Protein AF-A0AAW6XUI7-F1 (afdb_monomer_lite)

Organism: NCBI:txid2107999

InterPro domains:
  IPR001360 Glycoside hydrolase family 1 [PF00232] (3-90)
  IPR017853 Glycoside hydrolase superfamily [SSF51445] (2-89)

Secondary structure (DSSP, 8-state):
-HHHHHHHHHHHHHTT-SS-------------S-TT-HHHHHHHHHHHIIIIIHHHHHHHHSS--HHHHHHHHHTT-PPP--HHHHHHHH-

Structure (mmCIF, N/CA/C/O backbone):
data_AF-A0AAW6XUI7-F1
#
_entry.id   AF-A0AAW6XUI7-F1
#
loop_
_atom_site.group_PDB
_atom_site.id
_atom_site.type_symbol
_atom_site.label_atom_id
_atom_site.label_alt_id
_atom_site.label_comp_id
_atom_site.label_asym_id
_atom_site.label_entity_id
_atom_site.label_seq_id
_atom_site.pdbx_PDB_ins_code
_atom_site.Cartn_x
_atom_site.Cartn_y
_atom_site.Cartn_z
_atom_site.occupancy
_atom_site.B_iso_or_equiv
_atom_site.auth_seq_id
_atom_site.auth_comp_id
_atom_site.auth_asym_id
_atom_site.auth_atom_id
_atom_site.pdbx_PDB_model_num
ATOM 1 N N . GLU A 1 1 ? -8.781 -4.666 0.220 1.00 83.81 1 GLU A N 1
ATOM 2 C CA . GLU A 1 1 ? -9.250 -4.716 1.621 1.00 83.81 1 GLU A CA 1
ATOM 3 C C . GLU A 1 1 ? -9.276 -3.333 2.291 1.00 83.81 1 GLU A C 1
ATOM 5 O O . GLU A 1 1 ? -10.042 -3.167 3.232 1.00 83.81 1 GLU A O 1
ATOM 10 N N . ALA A 1 2 ? -8.546 -2.338 1.761 1.00 95.38 2 ALA A N 1
ATOM 11 C CA . ALA A 1 2 ? -8.523 -0.931 2.203 1.00 95.38 2 ALA A CA 1
ATOM 12 C C . ALA A 1 2 ? -9.846 -0.377 2.778 1.00 95.38 2 ALA A C 1
ATOM 14 O O . ALA A 1 2 ? -9.881 0.002 3.944 1.00 95.38 2 ALA A O 1
ATOM 15 N N . LEU A 1 3 ? -10.950 -0.397 2.016 1.00 97.00 3 LEU A N 1
ATOM 16 C CA . LEU A 1 3 ? -12.248 0.126 2.477 1.00 97.00 3 LEU A CA 1
ATOM 17 C C . LEU A 1 3 ? -12.758 -0.558 3.756 1.00 97.00 3 LEU A C 1
ATOM 19 O O . LEU A 1 3 ? -13.278 0.097 4.655 1.00 97.00 3 LEU A O 1
ATOM 23 N N . ALA A 1 4 ? -12.637 -1.885 3.837 1.00 97.00 4 ALA A N 1
ATOM 24 C CA . ALA A 1 4 ? -13.082 -2.635 5.006 1.00 97.00 4 ALA A CA 1
ATOM 25 C C . ALA A 1 4 ? -12.200 -2.332 6.225 1.00 97.00 4 ALA A C 1
ATOM 27 O O . ALA A 1 4 ? -12.724 -2.167 7.324 1.00 97.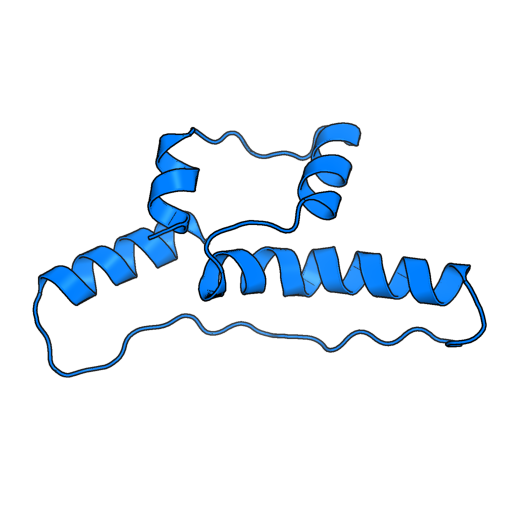00 4 ALA A O 1
ATOM 28 N N . SER A 1 5 ? -10.883 -2.208 6.017 1.00 97.44 5 SER A N 1
ATOM 29 C CA . SER A 1 5 ? -9.939 -1.811 7.065 1.00 97.44 5 SER A CA 1
ATOM 30 C C . SER A 1 5 ? -10.263 -0.417 7.603 1.00 97.44 5 SER A C 1
ATOM 32 O O . SER A 1 5 ? -10.407 -0.257 8.811 1.00 97.44 5 SER A O 1
ATOM 34 N N . ALA A 1 6 ? -10.459 0.567 6.720 1.00 97.69 6 ALA A N 1
ATOM 35 C CA . ALA A 1 6 ? -10.807 1.936 7.098 1.00 97.69 6 ALA A CA 1
ATOM 36 C C . ALA A 1 6 ? -12.118 1.993 7.902 1.00 97.69 6 ALA A C 1
ATOM 38 O O . ALA A 1 6 ? -12.158 2.558 8.992 1.00 97.69 6 ALA A O 1
ATOM 39 N N . LYS A 1 7 ? -13.168 1.290 7.449 1.00 97.81 7 LYS A N 1
ATOM 40 C CA . LYS A 1 7 ? -14.438 1.184 8.193 1.00 97.81 7 LYS A CA 1
ATOM 41 C C . LYS A 1 7 ? -14.262 0.556 9.576 1.00 97.81 7 LYS A C 1
ATOM 43 O O . LYS A 1 7 ? -14.855 1.033 10.541 1.00 97.81 7 LYS A O 1
ATOM 48 N N . ALA A 1 8 ? -13.468 -0.508 9.690 1.00 98.00 8 ALA A N 1
ATOM 49 C CA . ALA A 1 8 ? -13.214 -1.157 10.974 1.00 98.00 8 ALA A CA 1
ATOM 50 C C . ALA A 1 8 ? -12.458 -0.233 11.943 1.00 98.00 8 ALA A C 1
ATOM 52 O O . ALA A 1 8 ? -12.815 -0.162 13.119 1.00 98.00 8 ALA A O 1
ATOM 53 N N . ILE A 1 9 ? -11.465 0.506 11.442 1.00 96.88 9 ILE A N 1
ATOM 54 C CA . ILE A 1 9 ? -10.704 1.496 12.214 1.00 96.88 9 ILE A CA 1
ATOM 55 C C . ILE A 1 9 ? -11.617 2.635 12.681 1.00 96.88 9 ILE A C 1
ATOM 57 O O . ILE A 1 9 ? -11.620 2.958 13.868 1.00 96.88 9 ILE A O 1
ATOM 61 N N . ALA A 1 10 ? -12.455 3.181 11.795 1.00 96.56 10 ALA A N 1
ATOM 62 C CA . ALA A 1 10 ? -13.407 4.238 12.135 1.00 96.56 10 ALA A CA 1
ATOM 63 C C . ALA A 1 10 ? -14.376 3.803 13.249 1.00 96.56 10 ALA A C 1
ATOM 65 O O . ALA A 1 10 ? -14.578 4.522 14.232 1.00 96.56 10 ALA A O 1
ATOM 66 N N . VAL A 1 11 ? -14.925 2.586 13.148 1.00 98.06 11 VAL A N 1
ATOM 67 C CA . VAL A 1 11 ? -15.779 2.015 14.200 1.00 98.06 11 VAL A CA 1
ATOM 68 C C . VAL A 1 11 ? -15.001 1.852 15.504 1.00 98.06 11 VAL A C 1
ATOM 70 O O . VAL A 1 11 ? -15.493 2.279 16.545 1.00 98.06 11 VAL A O 1
ATOM 73 N N . TYR A 1 12 ? -13.788 1.299 15.468 1.00 98.12 12 TYR A N 1
ATOM 74 C CA . TYR A 1 12 ? -12.961 1.119 16.663 1.00 98.12 12 TYR A CA 1
ATOM 75 C C . TYR A 1 12 ? -12.669 2.449 17.377 1.00 98.12 12 TYR A C 1
ATOM 77 O O . TYR A 1 12 ? -12.854 2.546 18.591 1.00 98.12 12 TYR A O 1
ATOM 85 N N . HIS A 1 13 ? -12.297 3.496 16.636 1.00 95.81 13 HIS A N 1
ATOM 86 C CA . HIS A 1 13 ? -12.079 4.831 17.199 1.00 95.81 13 HIS A CA 1
ATOM 87 C C . HIS A 1 13 ? -13.360 5.419 17.807 1.00 95.81 13 HIS A C 1
ATOM 89 O O . HIS A 1 13 ? -13.302 6.008 18.884 1.00 95.81 13 HIS A O 1
ATOM 95 N N . SER A 1 14 ? -14.530 5.191 17.196 1.00 97.75 14 SER A N 1
ATOM 96 C CA . SER A 1 14 ? -15.813 5.663 17.744 1.00 97.75 14 SER A CA 1
ATOM 97 C C . SER A 1 14 ? -16.175 5.044 19.104 1.00 97.75 14 SER A C 1
ATOM 99 O O . SER A 1 14 ? -16.971 5.609 19.854 1.00 97.75 14 SER A O 1
ATOM 101 N N . MET A 1 15 ? -15.583 3.894 19.444 1.00 98.19 15 MET A N 1
ATOM 102 C CA . MET A 1 15 ? -15.832 3.188 20.702 1.00 98.19 15 MET A CA 1
ATOM 103 C C . MET A 1 15 ? -15.019 3.743 21.882 1.00 98.19 15 MET A C 1
ATOM 105 O O . MET A 1 15 ? -15.264 3.325 23.014 1.00 98.19 15 MET A O 1
ATOM 109 N N . ASN A 1 16 ? -14.071 4.665 21.652 1.00 96.50 16 ASN A N 1
ATOM 110 C CA . ASN A 1 16 ? -13.204 5.254 22.684 1.00 96.50 16 ASN A CA 1
ATOM 111 C C . ASN A 1 16 ? -12.506 4.205 23.578 1.00 96.50 16 ASN A C 1
ATOM 113 O O . ASN A 1 16 ? -12.434 4.347 24.801 1.00 96.50 16 ASN A O 1
ATOM 117 N N . LEU A 1 17 ? -12.015 3.125 22.966 1.00 97.19 17 LEU A N 1
ATOM 118 C CA . LEU A 1 17 ? -11.251 2.079 23.651 1.00 97.19 17 LEU A CA 1
ATOM 119 C C . LEU A 1 17 ? -9.786 2.503 23.838 1.00 97.19 17 LEU A C 1
ATOM 121 O O . LEU A 1 17 ? -9.279 3.359 23.122 1.00 97.19 17 LEU A O 1
ATOM 125 N N . SER A 1 18 ? -9.085 1.884 24.791 1.00 97.50 18 SER A N 1
ATOM 126 C CA . SER A 1 18 ? -7.697 2.244 25.131 1.00 97.50 18 SER A CA 1
ATOM 127 C C . SER A 1 18 ? -6.617 1.468 24.368 1.00 97.50 18 SER A C 1
ATOM 129 O O . SER A 1 18 ? -5.438 1.652 24.654 1.00 97.50 18 SER A O 1
ATOM 131 N N . GLY A 1 19 ? -6.990 0.538 23.486 1.00 97.62 19 GLY A N 1
ATOM 132 C CA . GLY A 1 19 ? -6.033 -0.247 22.699 1.00 97.62 19 GLY A CA 1
ATOM 133 C C . GLY A 1 19 ? -5.687 0.406 21.359 1.00 97.62 19 GLY A C 1
ATOM 134 O O . GLY A 1 19 ? -6.283 1.412 20.977 1.00 97.62 19 GLY A O 1
ATOM 135 N N . GLU A 1 20 ? -4.808 -0.241 20.606 1.00 97.69 20 GLU A N 1
ATOM 136 C CA . GLU A 1 20 ? -4.413 0.167 19.256 1.00 97.69 20 GLU A CA 1
ATOM 137 C C . GLU A 1 20 ? -5.041 -0.758 18.202 1.00 97.69 20 GLU A C 1
ATOM 139 O O . GLU A 1 20 ? -5.244 -1.950 18.446 1.00 97.69 20 GLU A O 1
ATOM 144 N N . ILE A 1 21 ? -5.335 -0.210 17.022 1.00 97.19 21 ILE A N 1
ATOM 145 C CA . ILE A 1 21 ? -5.843 -0.952 15.866 1.00 97.19 21 ILE A CA 1
ATOM 146 C C . ILE A 1 21 ? -5.004 -0.620 14.634 1.00 97.19 21 ILE A C 1
ATOM 148 O O . ILE A 1 21 ? -4.544 0.506 14.460 1.00 97.19 21 ILE A O 1
ATOM 152 N N . GLY A 1 22 ? -4.812 -1.604 13.763 1.00 94.75 22 GLY A N 1
ATOM 153 C CA . GLY A 1 22 ? -4.102 -1.422 12.508 1.00 94.75 22 GLY A CA 1
ATOM 154 C C . GLY A 1 22 ? -4.184 -2.662 11.632 1.00 94.75 22 GLY A C 1
ATOM 155 O O . GLY A 1 22 ? -4.782 -3.674 12.007 1.00 94.75 22 GLY A O 1
ATOM 156 N N . ILE A 1 23 ? -3.564 -2.571 10.461 1.00 94.75 23 ILE A N 1
ATOM 157 C CA . ILE A 1 23 ? -3.466 -3.664 9.498 1.00 94.75 23 ILE A CA 1
ATOM 158 C C . ILE A 1 23 ? -2.042 -4.220 9.436 1.00 94.75 23 ILE A C 1
ATOM 160 O O . ILE A 1 23 ? -1.067 -3.489 9.605 1.00 94.75 23 ILE A O 1
ATOM 164 N N . ILE A 1 24 ? -1.924 -5.522 9.171 1.00 95.38 24 ILE A N 1
ATOM 165 C CA . ILE A 1 24 ? -0.647 -6.198 8.935 1.00 95.38 24 ILE A CA 1
ATOM 166 C C . ILE A 1 24 ? -0.514 -6.498 7.446 1.00 95.38 24 ILE A C 1
ATOM 168 O O . ILE A 1 24 ? -1.373 -7.159 6.866 1.00 95.38 24 ILE A O 1
ATOM 172 N N . LEU A 1 25 ? 0.587 -6.042 6.849 1.00 94.56 25 LEU A N 1
ATOM 173 C CA . LEU A 1 25 ? 0.904 -6.242 5.437 1.00 94.56 25 LEU A CA 1
ATOM 174 C C . LEU A 1 25 ? 2.183 -7.074 5.288 1.00 94.56 25 LEU A C 1
ATOM 176 O O . LEU A 1 25 ? 3.189 -6.813 5.948 1.00 94.56 25 LEU A O 1
ATOM 180 N N . ASN A 1 26 ? 2.170 -8.053 4.384 1.00 94.38 26 ASN A N 1
ATOM 181 C CA . ASN A 1 26 ? 3.331 -8.877 4.035 1.00 94.38 26 ASN A CA 1
ATOM 182 C C . ASN A 1 26 ? 4.243 -8.162 3.020 1.00 94.38 26 ASN A C 1
ATOM 184 O O . ASN A 1 26 ? 4.387 -8.589 1.874 1.00 94.38 26 ASN A O 1
ATOM 188 N N . LEU A 1 27 ? 4.850 -7.051 3.440 1.00 93.38 27 LEU A N 1
ATOM 189 C CA . LEU A 1 27 ? 5.68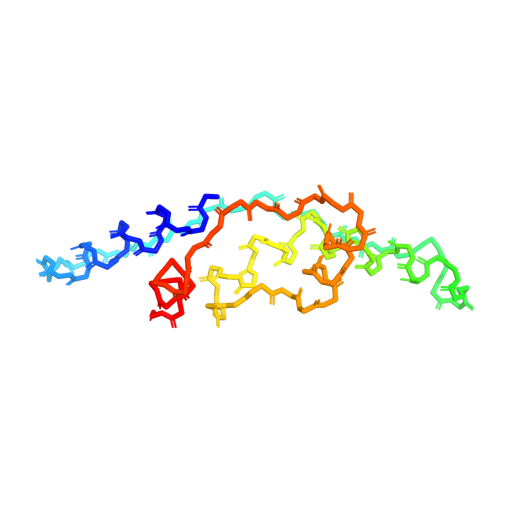2 -6.227 2.562 1.00 93.38 27 LEU A CA 1
ATOM 190 C C . LEU A 1 27 ? 6.896 -7.005 2.041 1.00 93.38 27 LEU A C 1
ATOM 192 O O . LEU A 1 27 ? 7.641 -7.610 2.811 1.00 93.38 27 LEU A O 1
ATOM 196 N N . THR A 1 28 ? 7.110 -6.939 0.728 1.00 92.75 28 THR A N 1
ATOM 197 C CA . THR A 1 28 ? 8.255 -7.561 0.052 1.00 92.75 28 THR A CA 1
ATOM 198 C C . THR A 1 28 ? 9.099 -6.464 -0.594 1.00 92.75 28 THR A C 1
ATOM 200 O O . THR A 1 28 ? 8.731 -5.971 -1.665 1.00 92.75 28 THR A O 1
ATOM 203 N N . PRO A 1 29 ? 10.209 -6.032 0.037 1.00 93.38 29 PRO A N 1
ATOM 204 C CA . PRO A 1 29 ? 11.078 -5.006 -0.528 1.00 93.38 29 PRO A CA 1
ATOM 205 C C . PRO A 1 29 ? 11.512 -5.366 -1.949 1.00 93.38 29 PRO A C 1
ATOM 207 O O . PRO A 1 29 ? 11.973 -6.478 -2.206 1.00 93.38 29 PRO A O 1
ATOM 210 N N . THR A 1 30 ? 11.338 -4.426 -2.874 1.00 96.38 30 THR A N 1
ATOM 211 C CA . THR A 1 30 ? 11.652 -4.623 -4.291 1.00 96.38 30 THR A CA 1
ATOM 212 C C . THR A 1 30 ? 12.905 -3.838 -4.651 1.00 96.38 30 THR A C 1
ATOM 214 O O . THR A 1 30 ? 12.991 -2.644 -4.371 1.00 96.38 30 THR A O 1
ATOM 217 N N . TYR A 1 31 ? 13.862 -4.506 -5.293 1.00 96.75 31 TYR A N 1
ATOM 218 C CA . TYR A 1 31 ? 15.118 -3.913 -5.748 1.00 96.75 31 TYR A CA 1
ATOM 219 C C . TYR A 1 31 ? 15.291 -4.159 -7.251 1.00 96.75 31 TYR A C 1
ATOM 221 O O . TYR A 1 31 ? 14.972 -5.260 -7.714 1.00 96.75 31 TYR A O 1
ATOM 229 N N . PRO A 1 32 ? 15.785 -3.175 -8.024 1.00 97.75 32 PRO A N 1
ATOM 230 C CA . PRO A 1 32 ? 16.188 -3.423 -9.400 1.00 97.75 32 PRO A CA 1
ATOM 231 C C . PRO A 1 32 ? 17.381 -4.376 -9.425 1.00 97.75 32 PRO A C 1
ATOM 233 O O . PRO A 1 32 ? 18.177 -4.425 -8.487 1.00 97.75 32 PRO A O 1
ATOM 236 N N . ARG A 1 33 ? 17.518 -5.132 -10.515 1.00 97.94 33 ARG A N 1
ATOM 237 C CA . ARG A 1 33 ? 18.691 -5.987 -10.713 1.00 97.94 33 ARG A CA 1
ATOM 238 C C . ARG A 1 33 ? 19.963 -5.149 -10.897 1.00 97.94 33 ARG A C 1
ATOM 240 O O . ARG A 1 33 ? 20.991 -5.504 -10.329 1.00 97.94 33 ARG A O 1
ATOM 247 N N . ASP A 1 34 ? 19.880 -4.074 -11.677 1.00 98.06 34 ASP A N 1
ATOM 248 C CA . ASP A 1 34 ? 20.921 -3.061 -11.855 1.00 98.06 34 ASP A CA 1
ATOM 249 C C . ASP A 1 34 ? 20.305 -1.663 -11.687 1.00 98.06 34 ASP A C 1
ATOM 251 O O . ASP A 1 34 ? 19.362 -1.294 -12.384 1.00 98.06 34 ASP A O 1
ATOM 255 N N . GLU A 1 35 ? 20.827 -0.875 -10.748 1.00 97.69 35 GLU A N 1
ATOM 256 C CA . GLU A 1 35 ? 20.346 0.482 -10.463 1.00 97.69 35 GLU A CA 1
ATOM 257 C C . GLU A 1 35 ? 20.728 1.511 -11.538 1.00 97.69 35 GLU A C 1
ATOM 259 O O . GLU A 1 35 ? 20.123 2.581 -11.614 1.00 97.69 35 GLU A O 1
ATOM 264 N N . HIS A 1 36 ? 21.709 1.198 -12.387 1.00 98.06 36 HIS A N 1
ATOM 265 C CA . HIS A 1 36 ? 22.115 2.038 -13.513 1.00 98.06 36 HIS A CA 1
ATOM 266 C C . HIS A 1 36 ? 21.368 1.688 -14.806 1.00 98.06 36 HIS A C 1
ATOM 268 O O . HIS A 1 36 ? 21.474 2.415 -15.796 1.00 98.06 36 HIS A O 1
ATOM 274 N N . ASN A 1 37 ? 20.595 0.597 -14.809 1.00 98.50 37 ASN A N 1
ATOM 275 C CA . ASN A 1 37 ? 19.749 0.209 -15.926 1.00 98.50 37 ASN A CA 1
ATOM 276 C C . ASN A 1 37 ? 18.325 0.755 -15.742 1.00 98.50 37 ASN A C 1
ATOM 278 O O . ASN A 1 37 ? 17.579 0.337 -14.858 1.00 98.50 37 ASN A O 1
ATOM 282 N N . GLU A 1 38 ? 17.913 1.663 -16.625 1.00 98.50 38 GLU A N 1
ATOM 283 C CA . GLU A 1 38 ? 16.606 2.321 -16.535 1.00 98.50 38 GLU A CA 1
ATOM 284 C C . GLU A 1 38 ? 15.420 1.339 -16.623 1.00 98.50 38 GLU A C 1
ATOM 286 O O . GLU A 1 38 ? 14.407 1.522 -15.944 1.00 98.50 38 GLU A O 1
ATOM 291 N N . ALA A 1 39 ? 15.534 0.273 -17.421 1.00 98.44 39 ALA A N 1
ATOM 292 C CA . ALA A 1 39 ? 14.472 -0.723 -17.549 1.00 98.44 39 ALA A CA 1
ATOM 293 C C . ALA A 1 39 ? 14.299 -1.532 -16.254 1.00 98.44 39 ALA A C 1
ATOM 295 O O . ALA A 1 39 ? 13.164 -1.754 -15.827 1.00 98.44 39 ALA A O 1
ATOM 296 N N . ASP A 1 40 ? 15.401 -1.904 -15.597 1.00 98.50 40 ASP A N 1
ATOM 297 C CA . ASP A 1 40 ? 15.371 -2.616 -14.314 1.00 98.50 40 ASP A CA 1
ATOM 298 C C . ASP A 1 40 ? 14.778 -1.737 -13.202 1.00 98.50 40 ASP A C 1
ATOM 300 O O . ASP A 1 40 ? 13.946 -2.204 -12.419 1.00 98.50 40 ASP A O 1
ATOM 304 N N . VAL A 1 41 ? 15.141 -0.450 -13.161 1.00 98.44 41 VAL A N 1
ATOM 305 C CA . VAL A 1 41 ? 14.583 0.527 -12.209 1.00 98.44 41 VAL A CA 1
ATOM 306 C C . VAL A 1 41 ? 13.081 0.716 -12.420 1.00 98.44 41 VAL A C 1
ATOM 308 O O . VAL A 1 41 ? 12.310 0.691 -11.457 1.00 98.44 41 VAL A O 1
ATOM 311 N N . ASN A 1 42 ? 12.638 0.858 -13.669 1.00 97.94 42 ASN A N 1
ATOM 312 C CA . ASN A 1 42 ? 11.219 1.007 -13.985 1.00 97.94 42 ASN A CA 1
ATOM 313 C C . ASN A 1 42 ? 10.417 -0.258 -13.644 1.00 97.94 42 ASN A C 1
ATOM 315 O O . ASN A 1 42 ? 9.320 -0.153 -13.088 1.00 97.94 42 ASN A O 1
ATOM 319 N N . ALA A 1 43 ? 10.970 -1.445 -13.908 1.00 97.75 43 ALA A N 1
ATOM 320 C CA . ALA A 1 43 ? 10.353 -2.712 -13.527 1.00 97.75 43 ALA A CA 1
ATOM 321 C C . ALA A 1 43 ? 10.227 -2.846 -12.000 1.00 97.75 43 ALA A C 1
ATOM 323 O O . ALA A 1 43 ? 9.153 -3.182 -11.498 1.00 97.75 43 ALA A O 1
ATOM 324 N N . ALA A 1 44 ? 11.284 -2.515 -11.252 1.00 98.06 44 ALA A N 1
ATOM 325 C CA . ALA A 1 44 ? 11.263 -2.525 -9.791 1.00 98.06 44 ALA A CA 1
ATOM 326 C C . ALA A 1 44 ? 10.227 -1.545 -9.222 1.00 98.06 44 ALA A C 1
ATOM 328 O O . ALA A 1 44 ? 9.457 -1.909 -8.335 1.00 98.06 44 ALA A O 1
ATOM 329 N N . LYS A 1 45 ? 10.145 -0.324 -9.769 1.00 97.69 45 LYS A N 1
ATOM 330 C CA . LYS A 1 45 ? 9.139 0.669 -9.366 1.00 97.69 45 LYS A CA 1
ATOM 331 C C . LYS A 1 45 ? 7.715 0.162 -9.590 1.00 97.69 45 LYS A C 1
ATOM 333 O O . LYS A 1 45 ? 6.857 0.359 -8.734 1.00 97.69 45 LYS A O 1
ATOM 338 N N . PHE A 1 46 ? 7.457 -0.482 -10.727 1.00 97.75 46 PHE A N 1
ATOM 339 C CA . PHE A 1 46 ? 6.143 -1.048 -11.016 1.00 97.75 46 PHE A CA 1
ATOM 340 C C . PHE A 1 46 ? 5.775 -2.163 -10.031 1.00 97.75 46 PHE A C 1
ATOM 342 O O . PHE A 1 46 ? 4.683 -2.148 -9.466 1.00 97.75 46 PHE A O 1
ATOM 349 N N . VAL A 1 47 ? 6.694 -3.101 -9.788 1.00 97.38 47 VAL A N 1
ATOM 350 C CA . VAL A 1 47 ? 6.473 -4.222 -8.864 1.00 97.38 47 VAL A CA 1
ATOM 351 C C . VAL A 1 47 ? 6.277 -3.727 -7.428 1.00 97.38 47 VAL A C 1
ATOM 353 O O . VAL A 1 47 ? 5.341 -4.184 -6.776 1.00 97.38 47 VAL A O 1
ATOM 356 N N . ASP A 1 48 ? 7.060 -2.746 -6.957 1.00 97.94 48 ASP A N 1
ATOM 357 C CA . ASP A 1 48 ? 6.838 -2.110 -5.645 1.00 97.94 48 ASP A CA 1
ATOM 358 C C . ASP A 1 48 ? 5.454 -1.452 -5.574 1.00 97.94 48 ASP A C 1
ATOM 360 O O . ASP A 1 48 ? 4.719 -1.611 -4.597 1.00 97.94 48 ASP A O 1
ATOM 364 N N . GLY A 1 49 ? 5.070 -0.754 -6.645 1.00 97.44 49 GLY A N 1
ATOM 365 C CA . GLY A 1 49 ? 3.751 -0.157 -6.803 1.00 97.44 49 GLY A CA 1
ATOM 366 C C . GLY A 1 49 ? 2.619 -1.162 -6.658 1.00 97.44 49 GLY A C 1
ATOM 367 O O . GLY A 1 49 ? 1.685 -0.952 -5.883 1.00 97.44 49 GLY A O 1
ATOM 368 N N . PHE A 1 50 ? 2.721 -2.265 -7.390 1.00 95.69 50 PHE A N 1
ATOM 369 C CA . PHE A 1 50 ? 1.698 -3.295 -7.470 1.00 95.69 50 PHE A CA 1
ATOM 370 C C . PHE A 1 50 ? 1.602 -4.137 -6.191 1.00 95.69 50 PHE A C 1
ATOM 372 O O . PHE A 1 50 ? 0.508 -4.316 -5.665 1.00 95.69 50 PHE A O 1
ATOM 379 N N . PHE A 1 51 ? 2.729 -4.626 -5.665 1.00 95.12 51 PHE A N 1
ATOM 380 C CA . PHE A 1 51 ? 2.741 -5.540 -4.518 1.00 95.12 51 PHE A CA 1
ATOM 381 C C . PHE A 1 51 ? 2.688 -4.838 -3.162 1.00 95.12 51 PHE A C 1
ATOM 383 O O . PHE A 1 51 ? 2.088 -5.378 -2.237 1.00 95.12 51 PHE A O 1
ATOM 390 N N . ASN A 1 52 ? 3.301 -3.659 -3.023 1.00 96.75 52 ASN A N 1
ATOM 391 C CA . ASN A 1 52 ? 3.427 -2.997 -1.724 1.00 96.75 52 ASN A CA 1
ATOM 392 C C . ASN A 1 52 ? 2.584 -1.723 -1.656 1.00 96.75 52 ASN A C 1
ATOM 394 O O . ASN A 1 52 ? 1.684 -1.611 -0.825 1.00 96.75 52 ASN A O 1
ATOM 398 N N . ARG A 1 53 ? 2.858 -0.744 -2.528 1.00 97.38 53 ARG A N 1
ATOM 399 C CA . ARG A 1 53 ? 2.290 0.612 -2.407 1.00 97.38 53 ARG A CA 1
ATOM 400 C C . ARG A 1 53 ? 0.783 0.643 -2.602 1.00 97.38 53 ARG A C 1
ATOM 402 O O . ARG A 1 53 ? 0.120 1.421 -1.932 1.00 97.38 53 ARG A O 1
ATOM 409 N N . SER A 1 54 ? 0.234 -0.216 -3.457 1.00 96.56 54 SER A N 1
ATOM 410 C CA . SER A 1 54 ? -1.216 -0.294 -3.686 1.00 96.56 54 SER A CA 1
ATOM 411 C C . SER A 1 54 ? -2.016 -0.723 -2.445 1.00 96.56 54 SER A C 1
ATOM 413 O O . SER A 1 54 ? -3.222 -0.504 -2.414 1.00 96.56 54 SER A O 1
ATOM 415 N N . PHE A 1 55 ? -1.357 -1.275 -1.419 1.00 96.19 55 PHE A N 1
ATOM 416 C CA . PHE A 1 55 ? -1.962 -1.640 -0.131 1.00 96.19 55 PHE A CA 1
ATOM 417 C C . PHE A 1 55 ? -1.477 -0.737 1.006 1.00 96.19 55 PHE A C 1
ATOM 4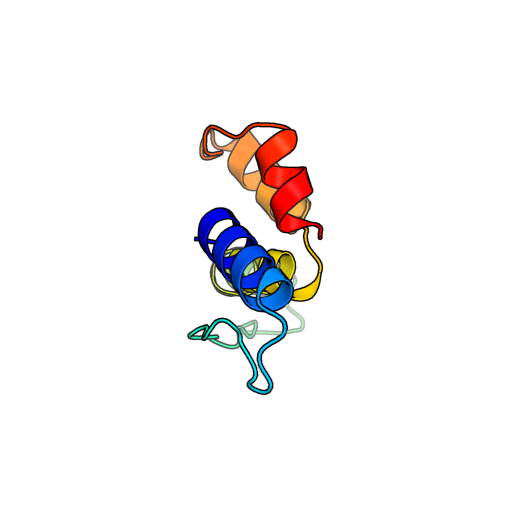19 O O . PHE A 1 55 ? -2.263 -0.297 1.840 1.00 96.19 55 PHE A O 1
ATOM 426 N N . LEU A 1 56 ? -0.180 -0.422 1.020 1.00 96.56 56 LEU A N 1
ATOM 427 C CA . LEU A 1 56 ? 0.430 0.392 2.063 1.00 96.56 56 LEU A CA 1
ATOM 428 C C . LEU A 1 56 ? -0.019 1.853 1.995 1.00 96.56 56 LEU A C 1
ATOM 430 O O . LEU A 1 56 ? -0.386 2.418 3.019 1.00 96.56 56 LEU A O 1
ATOM 434 N N . ASP A 1 57 ? -0.001 2.469 0.810 1.00 97.75 57 ASP A N 1
ATOM 435 C CA . ASP A 1 57 ? -0.327 3.888 0.663 1.00 97.75 57 ASP A CA 1
ATOM 436 C C . ASP A 1 57 ? -1.779 4.210 1.060 1.00 97.75 57 ASP A C 1
ATOM 438 O O . ASP A 1 57 ? -1.944 5.145 1.839 1.00 97.75 57 ASP A O 1
ATOM 442 N N . PRO A 1 58 ? -2.830 3.459 0.667 1.00 97.06 58 PRO A N 1
ATOM 443 C CA . PRO A 1 58 ? -4.167 3.733 1.190 1.00 97.06 58 PRO A CA 1
ATOM 444 C C . PRO A 1 58 ? -4.266 3.509 2.706 1.00 97.06 58 PRO A C 1
ATOM 446 O O . PRO A 1 58 ? -4.989 4.242 3.363 1.00 97.06 58 PRO A O 1
ATOM 449 N N . ALA A 1 59 ? -3.515 2.564 3.283 1.00 96.12 59 ALA A N 1
ATOM 450 C CA . ALA A 1 59 ? -3.548 2.305 4.724 1.00 96.12 59 ALA A CA 1
ATOM 451 C C . ALA A 1 59 ? -2.871 3.397 5.576 1.00 96.12 59 ALA A C 1
ATOM 453 O O . ALA A 1 59 ? -3.226 3.552 6.740 1.00 96.12 59 ALA A O 1
ATOM 454 N N . VAL A 1 60 ? -1.884 4.124 5.033 1.00 95.69 60 VAL A N 1
ATOM 455 C CA . VAL A 1 60 ? -1.094 5.112 5.804 1.00 95.69 60 VAL A CA 1
ATOM 456 C C . VAL A 1 60 ? -1.204 6.550 5.296 1.00 95.69 60 VAL A C 1
ATOM 458 O O . VAL A 1 60 ? -0.896 7.479 6.036 1.00 95.69 60 VAL A O 1
ATOM 461 N N . LYS A 1 61 ? -1.598 6.745 4.035 1.00 97.12 61 LYS A N 1
ATOM 462 C CA . LYS A 1 61 ? -1.774 8.058 3.388 1.00 97.12 61 LYS A CA 1
ATOM 463 C C . LYS A 1 61 ? -3.217 8.323 2.964 1.00 97.12 61 LYS A C 1
ATOM 465 O O . LYS A 1 61 ? -3.504 9.427 2.516 1.00 97.12 61 LYS A O 1
ATOM 470 N N . GLY A 1 62 ? -4.088 7.315 3.013 1.00 96.88 62 GLY A N 1
ATOM 471 C CA . GLY A 1 62 ? -5.490 7.457 2.633 1.00 96.88 62 GLY A CA 1
ATOM 472 C C . GLY A 1 62 ? -5.752 7.561 1.127 1.00 96.88 62 GLY A C 1
ATOM 473 O O . GLY A 1 62 ? -6.868 7.853 0.707 1.00 96.88 62 GLY A O 1
ATOM 474 N N . HIS A 1 63 ? -4.749 7.319 0.277 1.00 96.94 63 HIS A N 1
ATOM 475 C CA . HIS A 1 63 ? -4.928 7.338 -1.174 1.00 96.94 63 HIS A CA 1
ATOM 476 C C . HIS A 1 63 ? -4.063 6.293 -1.883 1.00 96.94 63 HIS A C 1
ATOM 478 O O . HIS A 1 63 ? -2.97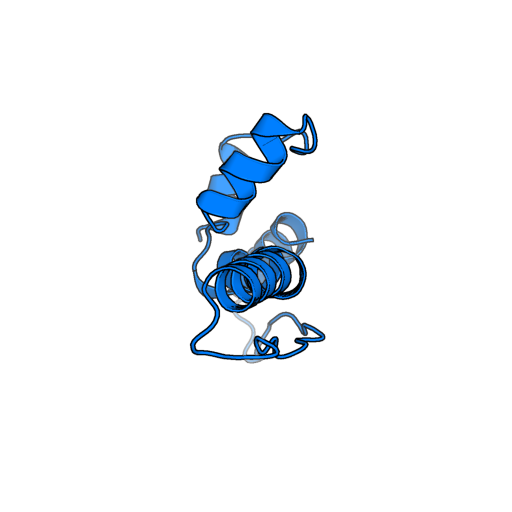7 5.925 -1.434 1.00 96.94 63 HIS A O 1
ATOM 484 N N . PHE A 1 64 ? -4.539 5.829 -3.037 1.00 97.50 64 PHE A N 1
ATOM 485 C CA . PHE A 1 64 ? -3.789 4.908 -3.888 1.00 97.50 64 PHE A CA 1
ATOM 486 C C . PHE A 1 64 ? -2.685 5.644 -4.669 1.00 97.50 64 PHE A C 1
ATOM 488 O O . PHE A 1 64 ? -2.813 6.845 -4.936 1.00 97.50 64 PHE A O 1
ATOM 495 N N . PRO A 1 65 ? -1.607 4.954 -5.088 1.00 97.81 65 PRO A N 1
ATOM 496 C CA . PRO A 1 65 ? -0.603 5.547 -5.965 1.00 97.81 65 PRO A CA 1
ATOM 497 C C . PRO A 1 65 ? -1.201 5.877 -7.339 1.00 97.81 65 PRO A C 1
ATOM 499 O O . PRO A 1 65 ? -1.650 4.984 -8.059 1.00 97.81 65 PRO A O 1
ATOM 502 N N . GLU A 1 66 ? -1.159 7.147 -7.743 1.00 97.38 66 GLU A N 1
ATOM 503 C CA . GLU A 1 66 ? -1.806 7.622 -8.979 1.00 97.38 66 GLU A CA 1
ATOM 504 C C . GLU A 1 66 ? -1.335 6.875 -10.233 1.00 97.38 66 GLU A C 1
ATOM 506 O O . GLU A 1 66 ? -2.140 6.526 -11.095 1.00 97.38 66 GLU A O 1
ATOM 511 N N . TYR A 1 67 ? -0.037 6.567 -10.321 1.00 97.44 67 TYR A N 1
ATOM 512 C CA . TYR A 1 67 ? 0.523 5.837 -11.461 1.00 97.44 67 TYR A CA 1
ATOM 513 C C . TYR A 1 67 ? 0.000 4.396 -11.556 1.00 97.44 67 TYR A C 1
ATOM 515 O O . TYR A 1 67 ? -0.149 3.880 -12.662 1.00 97.44 67 TYR A O 1
ATOM 523 N N . MET A 1 68 ? -0.329 3.763 -10.424 1.00 97.88 68 MET A N 1
ATOM 524 C CA . MET A 1 68 ? -0.935 2.429 -10.407 1.00 97.88 68 MET A CA 1
ATOM 525 C C . MET A 1 68 ? -2.412 2.484 -10.789 1.00 97.88 68 MET A C 1
ATOM 527 O O . MET A 1 68 ? -2.870 1.630 -11.543 1.00 97.88 68 MET A O 1
ATOM 531 N N . VAL A 1 69 ? -3.140 3.515 -10.344 1.00 97.06 69 VAL A N 1
ATOM 532 C CA . VAL A 1 69 ? -4.533 3.756 -10.762 1.00 97.06 69 VAL A CA 1
ATOM 533 C C . VAL A 1 69 ? -4.603 3.998 -12.271 1.00 97.06 69 VAL A C 1
ATOM 535 O O . VAL A 1 69 ? -5.426 3.394 -12.957 1.00 97.06 69 VAL A O 1
ATOM 538 N N . ALA A 1 70 ? -3.712 4.837 -12.807 1.00 97.75 70 ALA A N 1
ATOM 539 C CA . ALA A 1 70 ? -3.626 5.108 -14.239 1.00 97.75 70 ALA A CA 1
ATOM 540 C C . ALA A 1 70 ? -3.286 3.843 -15.041 1.00 97.75 70 ALA A C 1
ATOM 542 O O . ALA A 1 70 ? -3.932 3.572 -16.054 1.00 97.75 70 ALA A O 1
ATOM 543 N N . TRP A 1 71 ? -2.322 3.045 -14.569 1.00 97.75 71 TRP A N 1
ATOM 544 C CA . TRP A 1 71 ? -1.973 1.770 -15.193 1.00 97.75 71 TRP A CA 1
ATOM 545 C C . TRP A 1 71 ? -3.149 0.788 -15.180 1.00 97.75 71 TRP A C 1
ATOM 547 O O . TRP A 1 71 ? -3.493 0.246 -16.227 1.00 97.75 71 TRP A O 1
ATOM 557 N N . ALA A 1 72 ? -3.816 0.599 -14.040 1.00 97.31 72 ALA A N 1
ATOM 558 C CA . ALA A 1 72 ? -4.964 -0.300 -13.938 1.00 97.31 72 ALA A CA 1
ATOM 559 C C . ALA A 1 72 ? -6.107 0.148 -14.859 1.00 97.31 72 ALA A C 1
ATOM 561 O O . ALA A 1 72 ? -6.708 -0.680 -15.537 1.00 97.31 72 ALA A O 1
ATOM 562 N N . LYS A 1 73 ? -6.358 1.461 -14.954 1.00 97.19 73 LYS A N 1
ATOM 563 C CA . LYS A 1 73 ? -7.370 2.027 -15.854 1.00 97.19 73 LYS A CA 1
ATOM 564 C C . LYS A 1 73 ? -7.059 1.747 -17.318 1.00 97.19 73 LYS A C 1
ATOM 566 O O . LYS A 1 73 ? -7.949 1.361 -18.060 1.00 97.19 73 LYS A O 1
ATOM 571 N N . ALA A 1 74 ? -5.807 1.943 -17.726 1.00 98.06 74 ALA A N 1
ATOM 572 C CA . ALA A 1 74 ? -5.371 1.708 -19.101 1.00 98.06 74 ALA A CA 1
ATOM 573 C C . ALA A 1 74 ? -5.446 0.228 -19.519 1.00 98.06 74 ALA A C 1
ATOM 575 O O . ALA A 1 74 ? -5.394 -0.062 -20.710 1.00 98.06 74 ALA A O 1
ATOM 576 N N . ASN A 1 75 ? -5.550 -0.687 -18.551 1.00 97.88 75 ASN A N 1
ATOM 577 C CA . ASN A 1 75 ? -5.647 -2.129 -18.768 1.00 97.88 75 ASN A CA 1
ATOM 578 C C . ASN A 1 75 ? -7.038 -2.694 -18.426 1.00 97.88 75 ASN A C 1
ATOM 580 O O . ASN A 1 75 ? -7.180 -3.911 -18.356 1.00 97.88 75 ASN A O 1
ATOM 584 N N . ASP A 1 76 ? -8.043 -1.845 -18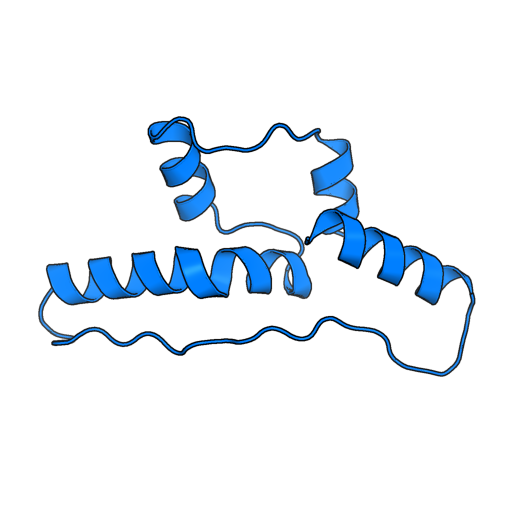.177 1.00 97.44 76 ASP A N 1
ATOM 585 C CA . ASP A 1 76 ? -9.398 -2.258 -17.778 1.00 97.44 76 ASP A CA 1
ATOM 586 C C . ASP A 1 76 ? -9.431 -3.149 -16.512 1.00 97.44 76 ASP A C 1
ATOM 588 O O . ASP A 1 76 ? -10.254 -4.052 -16.373 1.00 97.44 76 ASP A O 1
ATOM 592 N N . LEU A 1 77 ? -8.523 -2.884 -15.563 1.00 96.62 77 LEU A N 1
ATOM 593 C CA . LEU A 1 77 ? -8.367 -3.619 -14.298 1.00 96.62 77 LEU A CA 1
ATOM 594 C C . LEU A 1 77 ? -8.842 -2.835 -13.065 1.00 96.62 77 LEU A C 1
ATOM 596 O O . LEU A 1 77 ? -8.654 -3.296 -11.937 1.00 96.62 77 LEU A O 1
ATOM 600 N N . LEU A 1 78 ? -9.406 -1.635 -13.240 1.00 94.62 78 LEU A N 1
ATOM 601 C CA . LEU A 1 78 ? -9.927 -0.884 -12.098 1.00 94.62 78 LEU A CA 1
ATOM 602 C C . LEU A 1 78 ? -11.177 -1.564 -11.525 1.00 94.62 78 LEU A C 1
ATOM 604 O O . LEU A 1 78 ? -12.085 -1.901 -12.285 1.00 94.62 78 LEU A O 1
ATOM 608 N N . PRO A 1 79 ? -11.259 -1.726 -10.193 1.00 92.31 79 PRO A N 1
ATOM 609 C CA . PRO A 1 79 ? -12.480 -2.188 -9.559 1.00 92.31 79 PRO A CA 1
ATOM 610 C C . PRO A 1 79 ? -13.578 -1.124 -9.657 1.00 92.31 79 PRO A C 1
ATOM 612 O O . PRO A 1 79 ? -13.303 0.073 -9.771 1.00 92.31 79 PRO A O 1
ATOM 615 N N . GLU A 1 80 ? -14.828 -1.563 -9.541 1.00 93.69 80 GLU A N 1
ATOM 616 C CA . GLU A 1 80 ? -15.948 -0.656 -9.313 1.00 93.69 80 GLU A CA 1
ATOM 617 C C . GLU A 1 80 ? -15.821 -0.029 -7.920 1.00 93.69 80 GLU A C 1
ATOM 619 O O . GLU A 1 80 ? -15.715 -0.733 -6.913 1.00 93.69 80 GLU A O 1
ATOM 624 N N . THR A 1 81 ? -15.809 1.300 -7.866 1.00 93.38 81 THR A N 1
ATOM 625 C CA . THR A 1 81 ? -15.717 2.076 -6.626 1.00 93.38 81 THR A CA 1
ATOM 626 C C . THR A 1 81 ? -16.594 3.314 -6.710 1.00 93.38 81 THR A C 1
ATOM 628 O O . THR A 1 81 ? -16.933 3.797 -7.795 1.00 93.38 81 THR A O 1
ATOM 631 N N . THR A 1 82 ? -16.958 3.848 -5.550 1.00 95.81 82 THR A N 1
ATOM 632 C CA . THR A 1 82 ? -17.663 5.124 -5.430 1.00 95.81 82 THR A CA 1
ATOM 633 C C . THR A 1 82 ? -16.740 6.211 -4.868 1.00 95.81 82 THR A C 1
ATOM 635 O O . THR A 1 82 ? -15.755 5.901 -4.192 1.00 95.81 82 THR A O 1
ATOM 638 N N . PRO A 1 83 ? -17.048 7.502 -5.093 1.00 96.25 83 PRO A N 1
ATOM 639 C CA . PRO A 1 83 ? -16.352 8.596 -4.412 1.00 96.25 83 PRO A CA 1
ATOM 640 C C . PRO A 1 83 ? -16.417 8.486 -2.881 1.00 96.25 83 PRO A C 1
ATOM 642 O O . PRO A 1 83 ? -15.459 8.847 -2.205 1.00 96.25 83 PRO A O 1
ATOM 645 N N . GLU A 1 84 ? -17.515 7.940 -2.351 1.00 97.25 84 GLU A N 1
ATOM 646 C CA . GLU A 1 84 ? -17.707 7.696 -0.918 1.00 97.25 84 GLU A CA 1
ATOM 647 C C . GLU A 1 84 ? -16.695 6.675 -0.376 1.00 97.25 84 GLU A C 1
ATOM 649 O O . GLU A 1 84 ? -16.137 6.862 0.701 1.00 97.25 84 GLU A O 1
ATOM 654 N N . ASP A 1 85 ? -16.402 5.614 -1.138 1.00 96.88 85 ASP A N 1
ATOM 655 C CA . ASP A 1 85 ? -15.414 4.609 -0.729 1.00 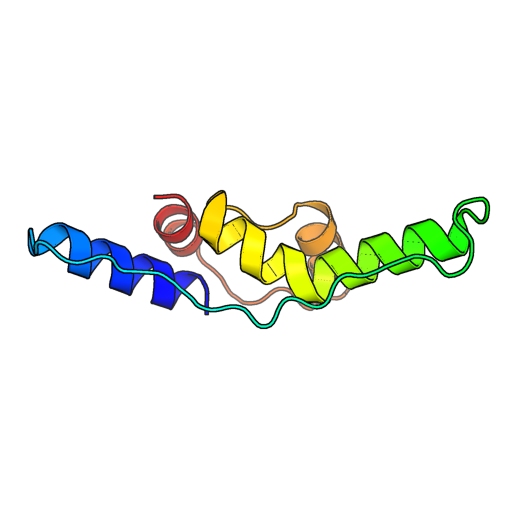96.88 85 ASP A CA 1
ATOM 656 C C . ASP A 1 85 ? -14.019 5.223 -0.591 1.00 96.88 85 ASP A C 1
ATOM 658 O O . ASP A 1 85 ? -13.288 4.909 0.346 1.00 96.88 85 ASP A O 1
ATOM 662 N N . LEU A 1 86 ? -13.656 6.115 -1.518 1.00 96.00 86 LEU A N 1
ATOM 663 C CA . LEU A 1 86 ? -12.380 6.827 -1.481 1.00 96.00 86 LEU A CA 1
ATOM 664 C C . LEU A 1 86 ? -12.325 7.832 -0.326 1.00 96.00 86 LEU A C 1
ATOM 666 O O . LEU A 1 86 ? -11.274 7.966 0.290 1.00 96.00 86 LEU A O 1
ATOM 670 N N . ALA A 1 87 ? -13.441 8.495 -0.012 1.00 97.19 87 ALA A N 1
ATOM 671 C CA . ALA A 1 87 ? -13.529 9.399 1.131 1.00 97.19 87 ALA A CA 1
ATOM 672 C C . ALA A 1 87 ? -13.327 8.654 2.459 1.00 97.19 87 ALA A C 1
ATOM 674 O O . ALA A 1 87 ? -12.549 9.104 3.290 1.00 97.19 87 ALA A O 1
ATOM 675 N N . ILE A 1 88 ? -13.948 7.479 2.619 1.00 97.56 88 ILE A N 1
ATOM 676 C CA . ILE A 1 88 ? -13.795 6.643 3.821 1.00 97.56 88 ILE A CA 1
ATOM 677 C C . ILE A 1 88 ? -12.354 6.148 3.990 1.00 97.56 88 ILE A C 1
ATOM 679 O O . ILE A 1 88 ? -11.879 6.023 5.110 1.00 97.56 88 ILE A O 1
ATOM 683 N N . ILE A 1 89 ? -11.655 5.833 2.896 1.00 97.44 89 ILE A N 1
ATOM 684 C CA . ILE A 1 89 ? -10.246 5.412 2.957 1.00 97.44 89 ILE A CA 1
ATOM 685 C C . ILE A 1 89 ? -9.325 6.580 3.350 1.00 97.44 89 ILE A C 1
ATOM 687 O O . ILE A 1 89 ? -8.249 6.333 3.884 1.00 97.44 89 ILE A O 1
ATOM 691 N N . ALA A 1 90 ? -9.724 7.824 3.076 1.00 96.19 90 ALA A N 1
ATOM 692 C CA . ALA A 1 90 ? -8.900 9.011 3.288 1.00 96.19 90 ALA A CA 1
ATOM 693 C C . ALA A 1 90 ? -8.952 9.597 4.713 1.00 96.19 90 ALA A C 1
ATOM 695 O O . ALA A 1 90 ? -8.133 10.467 5.016 1.00 96.19 90 ALA A O 1
ATOM 696 N N . GLU A 1 91 ? -9.904 9.163 5.547 1.00 86.50 91 GLU A N 1
ATOM 697 C CA . GLU A 1 91 ? -10.029 9.547 6.967 1.00 86.50 91 GLU A CA 1
ATOM 698 C C . GLU A 1 91 ? -9.034 8.813 7.876 1.00 86.50 91 GLU A C 1
ATOM 700 O O . GLU A 1 91 ? -8.472 9.490 8.769 1.00 86.50 91 GLU A O 1
#

Foldseek 3Di:
DLLVQLVVVVVVVVVVDPDDDADDAPDDQFDFPDPPDPVSVVVSVVCCLVRPQQPPCLRPQLDHDPVVVVVCVVVVNDDDDDPVSSVSSRD

Radius of gyration: 15.88 Å; chains: 1; bounding box: 40×18×44 Å

pLDDT: mean 96.57, std 2.2, range [83.81, 98.5]

Sequence (91 aa):
EALASAKAIAVYHSMNLSGEIGIILNLTPTYPRDEHNEADVNAAKFVDGFFNRSFLDPAVKGHFPEYMVAWAKANDLLPETTPEDLAIIAE